Protein AF-A0A3B9ZGL2-F1 (afdb_monomer_lite)

Foldseek 3Di:
DDDDDDDDDDDDPPPDDPPPPVVVVVVVVVVVVVVVVVVVVVVVVVVVVVVVVVVVVVVVVVVVVVVVVVVVVVVVVVVQPQADQLLLLVQLLVLVPAQQDDSPSDLDPSVLVSLQVQCVVVVHDRDSDCGSVSRVVSNVSVPDPDD

Structure (mmCIF, N/CA/C/O backbone):
data_AF-A0A3B9ZGL2-F1
#
_entry.id   AF-A0A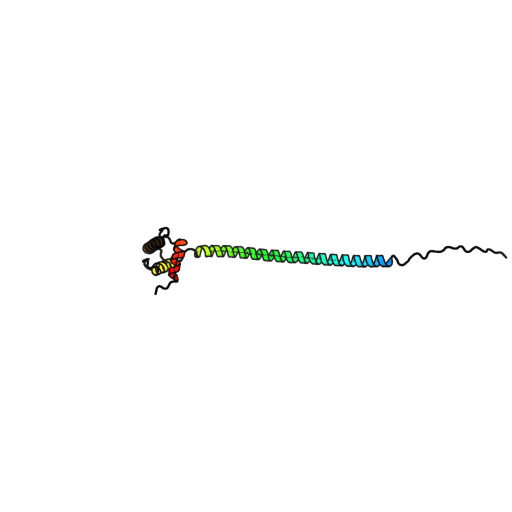3B9ZGL2-F1
#
loop_
_atom_site.group_PDB
_atom_site.id
_atom_site.type_symbol
_atom_site.label_atom_id
_atom_site.label_alt_id
_atom_site.label_comp_id
_atom_site.label_asym_id
_atom_site.label_entity_id
_atom_site.label_seq_id
_atom_site.pdbx_PDB_ins_code
_atom_site.Cartn_x
_atom_site.Cartn_y
_atom_site.Cartn_z
_atom_site.occupancy
_atom_site.B_iso_or_equiv
_atom_site.auth_seq_id
_atom_site.auth_comp_id
_atom_site.auth_asym_id
_atom_site.auth_atom_id
_atom_site.pdbx_PDB_model_num
ATOM 1 N N . MET A 1 1 ? 65.813 -7.646 -121.801 1.00 38.88 1 MET A N 1
ATOM 2 C CA . MET A 1 1 ? 66.166 -9.053 -121.515 1.00 38.88 1 MET A CA 1
ATOM 3 C C . MET A 1 1 ? 65.559 -9.437 -120.173 1.00 38.88 1 MET A C 1
ATOM 5 O O . MET A 1 1 ? 65.778 -8.689 -119.237 1.00 38.88 1 MET A O 1
ATOM 9 N N . ARG A 1 2 ? 64.847 -10.578 -120.124 1.00 41.66 2 ARG A N 1
ATOM 10 C CA . ARG A 1 2 ? 64.591 -11.443 -118.945 1.00 41.66 2 ARG A CA 1
ATOM 11 C C . ARG A 1 2 ? 63.935 -10.734 -117.738 1.00 41.66 2 ARG A C 1
ATOM 13 O O . ARG A 1 2 ? 64.608 -10.057 -116.986 1.00 41.66 2 ARG A O 1
ATOM 20 N N . GLY A 1 3 ? 62.629 -10.810 -117.495 1.00 44.34 3 GLY A N 1
ATOM 21 C CA . GLY A 1 3 ? 61.771 -11.994 -117.518 1.00 44.34 3 GLY A CA 1
ATOM 22 C C . GLY A 1 3 ? 61.726 -12.608 -116.118 1.00 44.34 3 GLY A C 1
ATOM 23 O O . GLY A 1 3 ? 62.749 -13.112 -115.664 1.00 44.34 3 GLY A O 1
ATOM 24 N N . LYS A 1 4 ? 60.554 -12.550 -115.470 1.00 42.97 4 LYS A N 1
ATOM 25 C CA . LYS A 1 4 ? 59.995 -13.569 -114.562 1.00 42.97 4 LYS A CA 1
ATOM 26 C C . LYS A 1 4 ? 58.630 -13.104 -114.045 1.00 42.97 4 LYS A C 1
ATOM 28 O O . LYS A 1 4 ? 58.519 -12.319 -113.113 1.00 42.97 4 LYS A O 1
ATOM 33 N N . ILE A 1 5 ? 57.607 -13.612 -114.723 1.00 46.25 5 ILE A N 1
ATOM 34 C CA . ILE A 1 5 ? 56.234 -13.752 -114.246 1.00 46.25 5 ILE A CA 1
ATOM 35 C C . ILE A 1 5 ? 56.287 -14.629 -112.991 1.00 46.25 5 ILE A C 1
ATOM 37 O O . ILE A 1 5 ? 56.809 -15.740 -113.066 1.00 46.25 5 ILE A O 1
ATOM 41 N N . PHE A 1 6 ? 55.758 -14.151 -111.866 1.00 45.59 6 PHE A N 1
ATOM 42 C CA . PHE A 1 6 ? 55.401 -15.019 -110.750 1.00 45.59 6 PHE A CA 1
ATOM 43 C C . PHE A 1 6 ? 53.941 -14.805 -110.375 1.00 45.59 6 PHE A C 1
ATOM 45 O O . PHE A 1 6 ? 53.429 -13.692 -110.307 1.00 45.59 6 PHE A O 1
ATOM 52 N N . ILE A 1 7 ? 53.297 -15.955 -110.266 1.00 47.88 7 ILE A N 1
ATOM 53 C CA . ILE A 1 7 ? 51.875 -16.231 -110.273 1.00 47.88 7 ILE A CA 1
ATOM 54 C C . ILE A 1 7 ? 51.177 -15.643 -109.046 1.00 47.88 7 ILE A C 1
ATOM 56 O O . ILE A 1 7 ? 51.662 -15.721 -107.921 1.00 47.88 7 ILE A O 1
ATOM 60 N N . ILE A 1 8 ? 49.992 -15.100 -109.311 1.00 50.03 8 ILE A N 1
ATOM 61 C CA . ILE A 1 8 ? 48.967 -14.722 -108.346 1.00 50.03 8 ILE A CA 1
ATOM 62 C C . ILE A 1 8 ? 48.519 -15.988 -107.599 1.00 50.03 8 ILE A C 1
ATOM 64 O O . ILE A 1 8 ? 47.860 -16.850 -108.172 1.00 50.03 8 ILE A O 1
ATOM 68 N N . ALA A 1 9 ? 48.854 -16.080 -106.316 1.00 48.34 9 ALA A N 1
ATOM 69 C CA . ALA A 1 9 ? 48.140 -16.883 -105.329 1.00 48.34 9 ALA A CA 1
ATOM 70 C C . ALA A 1 9 ? 47.690 -15.872 -104.260 1.00 48.34 9 ALA A C 1
ATOM 72 O O . ALA A 1 9 ? 48.510 -15.286 -103.568 1.00 48.34 9 ALA A O 1
ATOM 73 N N . GLY A 1 10 ? 46.425 -15.468 -104.198 1.00 51.75 10 GLY A N 1
ATOM 74 C CA . GLY A 1 10 ? 45.328 -16.386 -103.937 1.00 51.75 10 GLY A CA 1
ATOM 75 C C . GLY A 1 10 ? 45.298 -16.789 -102.461 1.00 51.75 10 GLY A C 1
ATOM 76 O O . GLY A 1 10 ? 45.098 -17.959 -102.167 1.00 51.75 10 GLY A O 1
ATOM 77 N N . MET A 1 11 ? 45.525 -15.853 -101.533 1.00 48.84 11 MET A N 1
ATOM 78 C CA . MET A 1 11 ? 45.142 -16.035 -100.133 1.00 48.84 11 MET A CA 1
ATOM 79 C C . MET A 1 11 ? 44.020 -15.058 -99.805 1.00 48.84 11 MET A C 1
ATOM 81 O O . MET A 1 11 ? 44.245 -13.870 -99.580 1.00 48.84 11 MET A O 1
ATOM 85 N N . LEU A 1 12 ? 42.795 -15.590 -99.798 1.00 52.38 12 LEU A N 1
ATOM 86 C CA . LEU A 1 12 ? 41.695 -15.036 -99.023 1.00 52.38 12 LEU A CA 1
ATOM 87 C C . LEU A 1 12 ? 42.171 -14.924 -97.568 1.00 52.38 12 LEU A C 1
ATOM 89 O O . LEU A 1 12 ? 42.146 -15.896 -96.815 1.00 52.38 12 LEU A O 1
ATOM 93 N N . GLY A 1 13 ? 42.611 -13.732 -97.176 1.00 45.72 13 GLY A N 1
ATOM 94 C CA . GLY A 1 13 ? 42.610 -13.325 -95.782 1.00 45.72 13 GLY A CA 1
ATOM 95 C C . GLY A 1 13 ? 41.156 -13.135 -95.387 1.00 45.72 13 GLY A C 1
ATOM 96 O O . GLY A 1 13 ? 40.541 -12.132 -95.740 1.00 45.72 13 GLY A O 1
ATOM 97 N N . LEU A 1 14 ? 40.600 -14.161 -94.748 1.00 52.91 14 LEU A N 1
ATOM 98 C CA . LEU A 1 14 ? 39.271 -14.163 -94.159 1.00 52.91 14 LEU A CA 1
ATOM 99 C C . LEU A 1 14 ? 39.038 -12.838 -93.428 1.00 52.91 14 LEU A C 1
ATOM 101 O O . LEU A 1 14 ? 39.838 -12.442 -92.579 1.00 52.91 14 LEU A O 1
ATOM 105 N N . ALA A 1 15 ? 37.933 -12.171 -93.758 1.00 56.34 15 ALA A N 1
ATOM 106 C CA . ALA A 1 15 ? 37.345 -11.143 -92.919 1.00 56.34 15 ALA A CA 1
ATOM 107 C C . ALA A 1 15 ? 37.025 -11.779 -91.554 1.00 56.34 15 ALA A C 1
ATOM 109 O O . ALA A 1 15 ? 35.966 -12.368 -91.355 1.00 56.34 15 ALA A O 1
ATOM 110 N N . GLY A 1 16 ? 37.999 -11.741 -90.647 1.00 46.03 16 GLY A N 1
ATOM 111 C CA . GLY A 1 16 ? 37.882 -12.178 -89.266 1.00 46.03 16 GLY A CA 1
ATOM 112 C C . GLY A 1 16 ? 37.416 -11.008 -88.410 1.00 46.03 16 GLY A C 1
ATOM 113 O O . GLY A 1 16 ? 38.093 -9.990 -88.313 1.00 46.03 16 GLY A O 1
ATOM 114 N N . CYS A 1 17 ? 36.227 -11.156 -87.841 1.00 53.72 17 CYS A N 1
ATOM 115 C CA . CYS A 1 17 ? 35.472 -10.216 -87.018 1.00 53.72 17 CYS A CA 1
ATOM 116 C C . CYS A 1 17 ? 36.320 -9.347 -86.062 1.00 53.72 17 CYS A C 1
ATOM 118 O O . CYS A 1 17 ? 36.814 -9.838 -85.052 1.00 53.72 17 CYS A O 1
ATOM 120 N N . ALA A 1 18 ? 36.388 -8.033 -86.298 1.00 53.19 18 ALA A N 1
ATOM 121 C CA . ALA A 1 18 ? 36.965 -7.067 -85.350 1.00 53.19 18 ALA A CA 1
ATOM 122 C C . ALA A 1 18 ? 35.935 -6.463 -84.364 1.00 53.19 18 ALA A C 1
ATOM 124 O O . ALA A 1 18 ? 36.252 -5.529 -83.632 1.00 53.19 18 ALA A O 1
ATOM 125 N N . THR A 1 19 ? 34.696 -6.965 -84.312 1.00 57.28 19 THR A N 1
ATOM 126 C CA . THR A 1 19 ? 33.597 -6.337 -83.544 1.00 57.28 19 THR A CA 1
ATOM 127 C C . THR A 1 19 ? 33.043 -7.156 -82.377 1.00 57.28 19 THR A C 1
ATOM 129 O O . THR A 1 19 ? 32.182 -6.658 -81.661 1.00 57.28 19 THR A O 1
ATOM 132 N N . ALA A 1 20 ? 33.561 -8.356 -82.102 1.00 50.00 20 ALA A N 1
ATOM 133 C CA . ALA A 1 20 ? 33.050 -9.194 -81.010 1.00 50.00 20 ALA A CA 1
ATOM 134 C C . ALA A 1 20 ? 33.706 -8.943 -79.633 1.00 50.00 20 ALA A C 1
ATOM 136 O O . ALA A 1 20 ? 33.191 -9.438 -78.638 1.00 50.00 20 ALA A O 1
ATOM 137 N N . HIS A 1 21 ? 34.798 -8.167 -79.542 1.00 49.41 21 HIS A N 1
ATOM 138 C CA . HIS A 1 21 ? 35.511 -7.958 -78.266 1.00 49.41 21 HIS A CA 1
ATOM 139 C C . HIS A 1 21 ? 35.127 -6.661 -77.533 1.00 49.41 21 HIS A C 1
ATOM 141 O O . HIS A 1 21 ? 35.099 -6.609 -76.309 1.00 49.41 21 HIS A O 1
ATOM 147 N N . LYS A 1 22 ? 34.728 -5.618 -78.273 1.00 55.78 22 LYS A N 1
ATOM 148 C CA . LYS A 1 22 ? 34.402 -4.304 -77.694 1.00 55.78 22 LYS A CA 1
ATOM 149 C C . LYS A 1 22 ? 33.103 -4.313 -76.876 1.00 55.78 22 LYS A C 1
ATOM 151 O O . LYS A 1 22 ? 32.979 -3.541 -75.932 1.00 55.78 22 LYS A O 1
ATOM 156 N N . ASN A 1 23 ? 32.143 -5.174 -77.232 1.00 57.69 23 ASN A N 1
ATOM 157 C CA . ASN A 1 23 ? 30.859 -5.268 -76.532 1.00 57.69 23 ASN A CA 1
ATOM 158 C C . ASN A 1 23 ? 30.988 -5.997 -75.182 1.00 57.69 23 ASN A C 1
ATOM 160 O O . ASN A 1 23 ? 30.484 -5.504 -74.179 1.00 57.69 23 ASN A O 1
ATOM 164 N N . SER A 1 24 ? 31.741 -7.104 -75.134 1.00 57.28 24 SER A N 1
ATOM 165 C CA . SER A 1 24 ? 32.001 -7.849 -73.891 1.00 57.28 24 SER A CA 1
ATOM 166 C C . SER A 1 24 ? 32.810 -7.040 -72.874 1.00 57.28 24 SER A C 1
ATOM 168 O O . SER A 1 24 ? 32.571 -7.141 -71.673 1.00 57.28 24 SER A O 1
ATOM 170 N N . ASP A 1 25 ? 33.739 -6.200 -73.340 1.00 68.06 25 ASP A N 1
ATOM 171 C CA . ASP A 1 25 ? 34.553 -5.352 -72.464 1.00 68.06 25 ASP A CA 1
ATOM 172 C C . ASP A 1 25 ? 33.738 -4.203 -71.849 1.00 68.06 25 ASP A C 1
ATOM 174 O O . ASP A 1 25 ? 33.911 -3.882 -70.672 1.00 68.06 25 ASP A O 1
ATOM 178 N N . MET A 1 26 ? 32.806 -3.612 -72.610 1.00 66.94 26 MET A N 1
ATOM 179 C CA . MET A 1 26 ? 31.884 -2.589 -72.097 1.00 66.94 26 MET A CA 1
ATOM 180 C C . MET A 1 26 ? 30.872 -3.172 -71.100 1.00 66.94 26 MET A C 1
ATOM 182 O O . MET A 1 26 ? 30.611 -2.554 -70.068 1.00 66.94 26 MET A O 1
ATOM 186 N N . GLU A 1 27 ? 30.347 -4.374 -71.355 1.00 78.56 27 GLU A N 1
ATOM 187 C CA . GLU A 1 27 ? 29.474 -5.087 -70.412 1.00 78.56 27 GLU A CA 1
ATOM 188 C C . GLU A 1 27 ? 30.220 -5.453 -69.121 1.00 78.56 27 GLU A C 1
ATOM 190 O O . GLU A 1 27 ? 29.693 -5.250 -68.027 1.00 78.56 27 GLU A O 1
ATOM 195 N N . MET A 1 28 ? 31.478 -5.902 -69.216 1.00 76.25 28 MET A N 1
ATOM 196 C CA . MET A 1 28 ? 32.306 -6.194 -68.043 1.00 76.25 28 MET A CA 1
ATOM 197 C C . MET A 1 28 ? 32.626 -4.931 -67.231 1.00 76.25 28 MET A C 1
ATOM 199 O O . MET A 1 28 ? 32.634 -4.979 -66.001 1.00 76.25 28 MET A O 1
ATOM 203 N N . GLN A 1 29 ? 32.867 -3.792 -67.887 1.00 81.81 29 GLN A N 1
ATOM 204 C CA . GLN A 1 29 ? 33.059 -2.506 -67.207 1.00 81.81 29 GLN A CA 1
ATOM 205 C C . GLN A 1 29 ? 31.782 -2.042 -66.503 1.00 81.81 29 GLN A C 1
ATOM 207 O O . GLN A 1 29 ? 31.841 -1.695 -65.326 1.00 81.81 29 GLN A O 1
ATOM 212 N N . SER A 1 30 ? 30.631 -2.113 -67.178 1.00 84.00 30 SER A N 1
ATOM 213 C CA . SER A 1 30 ? 29.333 -1.785 -66.579 1.00 84.00 30 SER A CA 1
ATOM 214 C C . SER A 1 30 ? 29.027 -2.675 -65.375 1.00 84.00 30 SER A C 1
ATOM 216 O O . SER A 1 30 ? 28.575 -2.185 -64.341 1.00 84.00 30 SER A O 1
ATOM 218 N N . LEU A 1 31 ? 29.325 -3.973 -65.466 1.00 84.12 31 LEU A N 1
ATOM 219 C CA . LEU A 1 31 ? 29.114 -4.905 -64.365 1.00 84.12 31 LEU A CA 1
ATOM 220 C C . LEU A 1 31 ? 30.031 -4.600 -63.175 1.00 84.12 31 LEU A C 1
ATOM 222 O O . LEU A 1 31 ? 29.572 -4.629 -62.040 1.00 84.12 31 LEU A O 1
ATOM 226 N N . ARG A 1 32 ? 31.298 -4.238 -63.411 1.00 85.12 32 ARG A N 1
ATOM 227 C CA . ARG A 1 32 ? 32.217 -3.791 -62.348 1.00 85.12 32 ARG A CA 1
ATOM 228 C C . ARG A 1 32 ? 31.727 -2.517 -61.664 1.00 85.12 32 ARG A C 1
ATOM 230 O O . ARG A 1 32 ? 31.815 -2.420 -60.444 1.00 85.12 32 ARG A O 1
ATOM 237 N N . THR A 1 33 ? 31.182 -1.568 -62.425 1.00 88.12 33 THR A N 1
ATOM 238 C CA . THR A 1 33 ? 30.561 -0.362 -61.862 1.00 88.12 33 THR A CA 1
ATOM 239 C C . THR A 1 33 ? 29.347 -0.715 -61.006 1.00 88.12 33 THR A C 1
ATOM 241 O O . THR A 1 33 ? 29.235 -0.218 -59.891 1.00 88.12 33 THR A O 1
ATOM 244 N N . HIS A 1 34 ? 28.481 -1.620 -61.473 1.00 88.44 34 HIS A N 1
ATOM 245 C CA . HIS A 1 34 ? 27.345 -2.096 -60.680 1.00 88.44 34 HIS A CA 1
ATOM 246 C C . HIS A 1 34 ? 27.775 -2.844 -59.414 1.00 88.44 34 HIS A C 1
ATOM 248 O O . HIS A 1 34 ? 27.158 -2.652 -58.374 1.00 88.44 34 HIS A O 1
ATOM 254 N N . VAL A 1 35 ? 28.829 -3.663 -59.470 1.00 93.56 35 VAL A N 1
ATOM 255 C CA . VAL A 1 35 ? 29.374 -4.342 -58.284 1.00 93.56 35 VAL A CA 1
ATOM 256 C C . VAL A 1 35 ? 29.903 -3.321 -57.278 1.00 93.56 35 VAL A C 1
ATOM 258 O O . VAL A 1 35 ? 29.528 -3.389 -56.116 1.00 93.56 35 VAL A O 1
ATOM 261 N N . SER A 1 36 ? 30.674 -2.325 -57.723 1.00 90.44 36 SER A N 1
ATOM 262 C CA . SER A 1 36 ? 31.185 -1.263 -56.844 1.00 90.44 36 SER A CA 1
ATOM 263 C C . SER A 1 36 ? 30.066 -0.427 -56.209 1.00 90.44 36 SER A C 1
ATOM 265 O O . SER A 1 36 ? 30.170 -0.040 -55.046 1.00 90.44 36 SER A O 1
ATOM 267 N N . GLU A 1 37 ? 28.991 -0.161 -56.952 1.00 92.38 37 GLU A N 1
ATOM 268 C CA . GLU A 1 37 ? 27.811 0.536 -56.435 1.00 92.38 37 GLU A CA 1
ATOM 269 C C . GLU A 1 37 ? 27.063 -0.324 -55.408 1.00 92.38 37 GLU A C 1
ATOM 271 O O . GLU A 1 37 ? 26.715 0.158 -54.334 1.00 92.38 37 GLU A O 1
ATOM 276 N N . LEU A 1 38 ? 26.863 -1.615 -55.691 1.00 89.06 38 LEU A N 1
ATOM 277 C CA . LEU A 1 38 ? 26.242 -2.546 -54.747 1.00 89.06 38 LEU A CA 1
ATOM 278 C C . LEU A 1 38 ? 27.077 -2.710 -53.472 1.00 89.06 38 LEU A C 1
ATOM 280 O O . LEU A 1 38 ? 26.512 -2.764 -52.384 1.00 89.06 38 LEU A O 1
ATOM 284 N N . GLU A 1 39 ? 28.403 -2.744 -53.581 1.00 92.69 39 GLU A N 1
ATOM 285 C CA . GLU A 1 39 ? 29.319 -2.771 -52.436 1.00 92.69 39 GLU A CA 1
ATOM 286 C C . GLU A 1 39 ? 29.205 -1.494 -51.594 1.00 92.69 39 GLU A C 1
ATOM 288 O O . GLU A 1 39 ? 29.078 -1.576 -50.373 1.00 92.69 39 GLU A O 1
ATOM 293 N N . SER A 1 40 ? 29.160 -0.322 -52.237 1.00 92.88 40 SER A N 1
ATOM 294 C CA . SER A 1 40 ? 28.927 0.965 -51.568 1.00 92.88 40 SER A CA 1
ATOM 295 C C . SER A 1 40 ? 27.575 0.987 -50.843 1.00 92.88 40 SER A C 1
ATOM 297 O O . SER A 1 40 ? 27.482 1.394 -49.682 1.00 92.88 40 SER A O 1
ATOM 299 N N . GLN A 1 41 ? 26.524 0.472 -51.487 1.00 91.38 41 GLN A N 1
ATOM 300 C CA . GLN A 1 41 ? 25.195 0.367 -50.887 1.00 91.38 41 GLN A CA 1
ATOM 301 C C . GLN A 1 41 ? 25.167 -0.598 -49.701 1.00 91.38 41 GLN A C 1
ATOM 303 O O . GLN A 1 41 ? 24.544 -0.286 -48.686 1.00 91.38 41 GLN A O 1
ATOM 308 N N . LEU A 1 42 ? 25.834 -1.750 -49.798 1.00 91.50 42 LEU A N 1
ATOM 309 C CA . LEU A 1 42 ? 25.957 -2.695 -48.688 1.00 91.50 42 LEU A CA 1
ATOM 310 C C . LEU A 1 42 ? 26.687 -2.053 -47.508 1.00 91.50 42 LEU A C 1
ATOM 312 O O . LEU A 1 42 ? 26.156 -2.057 -46.402 1.00 91.50 42 LEU A O 1
ATOM 316 N N . GLN A 1 43 ? 27.813 -1.384 -47.756 1.00 91.31 43 GLN A N 1
ATOM 317 C CA . GLN A 1 43 ? 28.554 -0.663 -46.723 1.00 91.31 43 GLN A CA 1
ATOM 318 C C . GLN A 1 43 ? 27.708 0.442 -46.069 1.00 91.31 43 GLN A C 1
ATOM 320 O O . GLN A 1 43 ? 27.741 0.635 -44.852 1.00 91.31 43 GLN A O 1
ATOM 325 N N . GLN A 1 44 ? 26.907 1.161 -46.858 1.00 91.75 44 GLN A N 1
ATOM 326 C CA . GLN A 1 44 ? 25.984 2.161 -46.331 1.00 91.75 44 GLN A CA 1
ATOM 327 C C . GLN A 1 44 ? 24.894 1.526 -45.456 1.00 91.75 44 GLN A C 1
ATOM 329 O O . GLN A 1 44 ? 24.558 2.079 -44.405 1.00 91.75 44 GLN A O 1
ATOM 334 N N . LYS A 1 45 ? 24.347 0.370 -45.854 1.00 84.56 45 LYS A N 1
ATOM 335 C CA . LYS A 1 45 ? 23.365 -0.366 -45.047 1.00 84.56 45 LYS A CA 1
ATOM 336 C C . LYS A 1 45 ? 23.979 -0.921 -43.766 1.00 84.56 45 LYS A C 1
ATOM 338 O O . LYS A 1 45 ? 23.318 -0.849 -42.736 1.00 84.56 45 LYS A O 1
ATOM 343 N N . ASP A 1 46 ? 25.220 -1.395 -43.793 1.00 91.56 46 ASP A N 1
ATOM 344 C CA . ASP A 1 46 ? 25.915 -1.882 -42.598 1.00 91.56 46 ASP A CA 1
ATOM 345 C C . ASP A 1 46 ? 26.102 -0.758 -41.573 1.00 91.56 46 ASP A C 1
ATOM 347 O O . ASP A 1 46 ? 25.747 -0.911 -40.403 1.00 91.56 46 ASP A O 1
ATOM 351 N N . ASN A 1 47 ? 26.533 0.425 -42.024 1.00 90.81 47 ASN A N 1
ATOM 352 C CA . ASN A 1 47 ? 26.613 1.615 -41.172 1.00 90.81 47 ASN A CA 1
ATOM 353 C C . ASN A 1 47 ? 25.239 2.014 -40.611 1.00 90.81 47 ASN A C 1
ATOM 355 O O . ASN A 1 47 ? 25.124 2.407 -39.449 1.00 90.81 47 ASN A O 1
ATOM 359 N N . GLN A 1 48 ? 24.186 1.900 -41.427 1.00 90.81 48 GLN A N 1
ATOM 360 C CA . GLN A 1 48 ? 22.818 2.178 -40.994 1.00 90.81 48 GLN A CA 1
ATOM 361 C C . GLN A 1 48 ? 22.338 1.178 -39.931 1.00 90.81 48 GLN A C 1
ATOM 363 O O . GLN A 1 48 ? 21.694 1.584 -38.965 1.00 90.81 48 GLN A O 1
ATOM 368 N N . VAL A 1 49 ? 22.658 -0.110 -40.078 1.00 90.94 49 VAL A N 1
ATOM 369 C CA . VAL A 1 49 ? 22.316 -1.157 -39.102 1.00 90.94 49 VAL A CA 1
ATOM 370 C C . VAL A 1 49 ? 23.034 -0.918 -37.775 1.00 90.94 49 VAL A C 1
ATOM 372 O O . VAL A 1 49 ? 22.395 -1.005 -36.728 1.00 90.94 49 VAL A O 1
ATOM 375 N N . ILE A 1 50 ? 24.318 -0.551 -37.806 1.00 91.75 50 ILE A N 1
ATOM 376 C CA . ILE A 1 50 ? 25.099 -0.239 -36.599 1.00 91.75 50 ILE A CA 1
ATOM 377 C C . ILE A 1 50 ? 24.472 0.936 -35.838 1.00 91.75 50 ILE A C 1
ATOM 379 O O . ILE A 1 50 ? 24.179 0.812 -34.651 1.00 91.75 50 ILE A O 1
ATOM 383 N N . ALA A 1 51 ? 24.178 2.042 -36.528 1.00 86.62 51 ALA A N 1
ATOM 384 C CA . ALA A 1 51 ? 23.581 3.220 -35.899 1.00 86.62 51 ALA A CA 1
ATOM 385 C C . ALA A 1 51 ? 22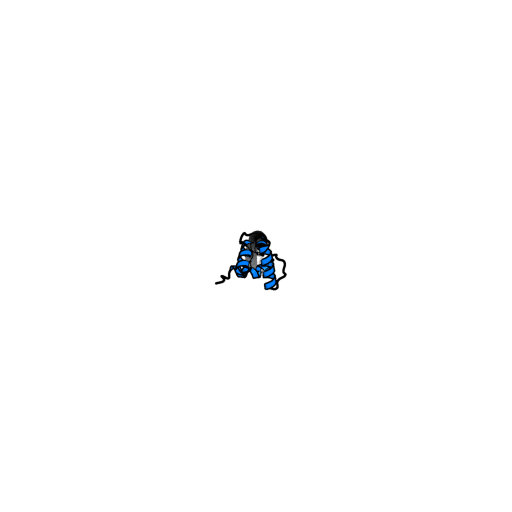.198 2.930 -35.282 1.00 86.62 51 ALA A C 1
ATOM 387 O O . ALA A 1 51 ? 21.874 3.423 -34.200 1.00 86.62 51 ALA A O 1
ATOM 388 N N . LEU A 1 52 ? 21.377 2.111 -35.951 1.00 82.00 52 LEU A N 1
ATOM 389 C CA . LEU A 1 52 ? 20.069 1.704 -35.431 1.00 82.00 52 LEU A CA 1
ATOM 390 C C . LEU A 1 52 ? 20.192 0.788 -34.206 1.00 82.00 52 LEU A C 1
ATOM 392 O O . LEU A 1 52 ? 19.407 0.930 -33.268 1.00 82.00 52 LEU A O 1
ATOM 396 N N . GLN A 1 53 ? 21.176 -0.114 -34.185 1.00 81.00 53 GLN A N 1
ATOM 397 C CA . GLN A 1 53 ? 21.432 -0.984 -33.037 1.00 81.00 53 GLN A CA 1
ATOM 398 C C . GLN A 1 53 ? 21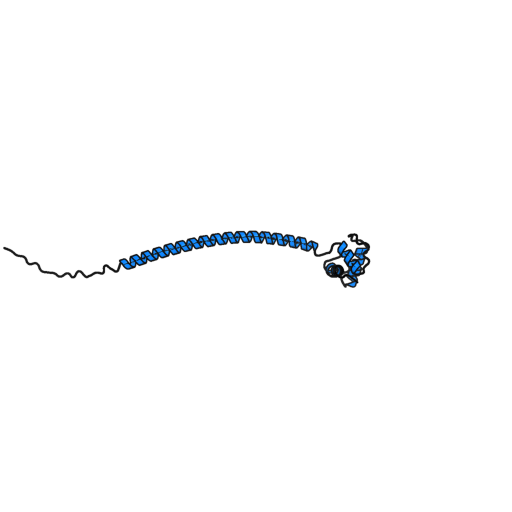.882 -0.176 -31.810 1.00 81.00 53 GLN A C 1
ATOM 400 O O . GLN A 1 53 ? 21.367 -0.386 -30.713 1.00 81.00 53 GLN A O 1
ATOM 405 N N . GLU A 1 54 ? 22.774 0.799 -31.994 1.00 83.81 54 GLU A N 1
ATOM 406 C CA . GLU A 1 54 ? 23.250 1.677 -30.915 1.00 83.81 54 GLU A CA 1
ATOM 407 C C . GLU A 1 54 ? 22.128 2.548 -30.324 1.00 83.81 54 GLU A C 1
ATOM 409 O O . GLU A 1 54 ? 22.035 2.731 -29.102 1.00 83.81 54 GLU A O 1
ATOM 414 N N . ALA A 1 55 ? 21.233 3.054 -31.178 1.00 83.56 55 ALA A N 1
ATOM 415 C CA . ALA A 1 55 ? 20.050 3.792 -30.745 1.00 83.56 55 ALA A CA 1
ATOM 416 C C . ALA A 1 55 ? 19.091 2.903 -29.929 1.00 83.56 55 ALA A C 1
ATOM 418 O O . ALA A 1 55 ? 18.637 3.306 -28.855 1.00 83.56 55 ALA A O 1
ATOM 419 N N . LEU A 1 56 ? 18.840 1.671 -30.386 1.00 74.81 56 LEU A N 1
ATOM 420 C CA . LEU A 1 56 ? 17.980 0.710 -29.689 1.00 74.81 56 LEU A CA 1
ATOM 421 C C . LEU A 1 56 ? 18.554 0.304 -28.320 1.00 74.81 56 LEU A C 1
ATOM 423 O O . LEU A 1 56 ? 17.821 0.213 -27.330 1.00 74.81 56 LEU A O 1
ATOM 427 N N . ASP A 1 57 ? 19.871 0.113 -28.235 1.00 78.94 57 ASP A N 1
ATOM 428 C CA . ASP A 1 57 ? 20.554 -0.220 -26.984 1.00 78.94 57 ASP A CA 1
ATOM 429 C C . ASP A 1 57 ? 20.461 0.923 -25.962 1.00 78.94 57 ASP A C 1
ATOM 431 O O . ASP A 1 57 ? 20.355 0.673 -24.758 1.00 78.94 57 ASP A O 1
ATOM 435 N N . THR A 1 58 ? 20.448 2.174 -26.424 1.00 76.19 58 THR A N 1
ATOM 436 C CA . THR A 1 58 ? 20.291 3.361 -25.572 1.00 76.19 58 THR A CA 1
ATOM 437 C C . THR A 1 58 ? 18.863 3.474 -25.028 1.00 76.19 58 THR A C 1
ATOM 439 O O . THR A 1 58 ? 18.676 3.595 -23.814 1.00 76.19 58 THR A O 1
ATOM 442 N N . GLU A 1 59 ? 17.845 3.312 -25.881 1.00 76.25 59 GLU A N 1
ATOM 443 C CA . GLU A 1 59 ? 16.437 3.329 -25.454 1.00 76.25 59 GLU A CA 1
ATOM 444 C C . GLU A 1 59 ? 16.093 2.179 -24.493 1.00 76.25 59 GLU A C 1
ATOM 446 O O . GLU A 1 59 ? 15.313 2.349 -23.548 1.00 76.25 59 GLU A O 1
ATOM 451 N N . SER A 1 60 ? 16.677 0.993 -24.697 1.00 73.50 60 SER A N 1
ATOM 452 C CA . SER A 1 60 ? 16.430 -0.166 -23.830 1.00 73.50 60 SER A CA 1
ATOM 453 C C . SER A 1 60 ? 16.944 0.054 -22.398 1.00 73.50 60 SER A C 1
ATOM 455 O O . SER A 1 60 ? 16.272 -0.319 -21.426 1.00 73.50 60 SER A O 1
ATOM 457 N N . LYS A 1 61 ? 18.095 0.724 -22.245 1.00 75.62 61 LYS A N 1
ATOM 458 C CA . LYS A 1 61 ? 18.688 1.067 -20.943 1.00 75.62 61 LYS A CA 1
ATOM 459 C C . LYS A 1 61 ? 17.827 2.077 -20.190 1.00 75.62 61 LYS A C 1
ATOM 461 O O . LYS A 1 61 ? 17.564 1.888 -19.000 1.00 75.62 61 LYS A O 1
ATOM 466 N N . GLU A 1 62 ? 17.315 3.093 -20.882 1.00 74.06 62 GLU A N 1
ATOM 467 C CA . GLU A 1 62 ? 16.400 4.072 -20.290 1.00 74.06 62 GLU A CA 1
ATOM 468 C C . GLU A 1 62 ? 15.099 3.407 -19.830 1.00 74.06 62 GLU A C 1
ATOM 470 O O . GLU A 1 62 ? 14.726 3.533 -18.660 1.00 74.06 62 GLU A O 1
ATOM 475 N N . ARG A 1 63 ? 14.465 2.591 -20.684 1.00 77.00 63 ARG A N 1
ATOM 476 C CA . ARG A 1 63 ? 13.245 1.842 -20.331 1.00 77.00 63 ARG A CA 1
ATOM 477 C C . ARG A 1 63 ? 13.443 0.920 -19.128 1.00 77.00 63 ARG A C 1
ATOM 479 O O . ARG A 1 63 ? 12.553 0.826 -18.284 1.00 77.00 63 ARG A O 1
ATOM 486 N N . THR A 1 64 ? 14.607 0.284 -19.008 1.00 73.88 64 THR A N 1
ATOM 487 C CA . THR A 1 64 ? 14.942 -0.587 -17.868 1.00 73.88 64 THR A CA 1
ATOM 488 C C . THR A 1 64 ? 15.063 0.209 -16.562 1.00 73.88 64 THR A C 1
ATOM 490 O O . THR A 1 64 ? 14.573 -0.222 -15.511 1.00 73.88 64 THR A O 1
ATOM 493 N N . SER A 1 65 ? 15.649 1.409 -16.622 1.00 77.81 65 SER A N 1
ATOM 494 C CA . SER A 1 65 ? 15.750 2.302 -15.463 1.00 77.81 65 SER A CA 1
ATOM 495 C C . SER A 1 65 ? 14.376 2.825 -15.016 1.00 77.81 65 SER A C 1
ATOM 497 O O . SER A 1 65 ? 14.059 2.769 -13.824 1.00 77.81 65 SER A O 1
ATOM 499 N N . LEU A 1 66 ? 13.509 3.217 -15.961 1.00 80.88 66 LEU A N 1
ATOM 500 C CA . LEU A 1 66 ? 12.138 3.648 -15.673 1.00 80.88 66 LEU A CA 1
ATOM 501 C C . LEU A 1 66 ? 11.279 2.501 -15.123 1.00 80.88 66 LEU A C 1
ATOM 503 O O . LEU A 1 66 ? 10.528 2.709 -14.171 1.00 80.88 66 LEU A O 1
ATOM 507 N N . ALA A 1 67 ? 11.403 1.284 -15.660 1.00 80.12 67 ALA A N 1
ATOM 508 C CA . ALA A 1 67 ? 10.677 0.115 -15.156 1.00 80.12 67 ALA A CA 1
ATOM 509 C C . ALA A 1 67 ? 11.054 -0.213 -13.699 1.00 80.12 67 ALA A C 1
ATOM 511 O O . ALA A 1 67 ? 10.187 -0.520 -12.877 1.00 80.12 67 ALA A O 1
ATOM 512 N N . THR A 1 68 ? 12.336 -0.073 -13.353 1.00 78.56 68 THR A N 1
ATOM 513 C CA . THR A 1 68 ? 12.829 -0.261 -11.980 1.00 78.56 68 THR A CA 1
ATOM 514 C C . THR A 1 68 ? 12.271 0.812 -11.039 1.00 78.56 68 THR A C 1
ATOM 516 O O . THR A 1 68 ? 11.776 0.505 -9.951 1.00 78.56 68 THR A O 1
ATOM 519 N N . GLN A 1 69 ? 12.267 2.076 -11.470 1.00 85.38 69 GLN A N 1
ATOM 520 C CA . GLN A 1 69 ? 11.678 3.179 -10.705 1.00 85.38 69 GLN A CA 1
ATOM 521 C C . GLN A 1 69 ? 10.163 2.998 -10.513 1.00 85.38 69 GLN A C 1
ATOM 523 O O . GLN A 1 69 ? 9.665 3.143 -9.398 1.00 85.38 69 GLN A O 1
ATOM 528 N N . LEU A 1 70 ? 9.427 2.591 -11.550 1.00 81.62 70 LEU A N 1
ATOM 529 C CA . LEU A 1 70 ? 7.991 2.311 -11.456 1.00 81.62 70 LEU A CA 1
ATOM 530 C C . LEU A 1 70 ? 7.681 1.153 -10.501 1.00 81.62 70 LEU A C 1
ATOM 532 O O . LEU A 1 70 ? 6.726 1.245 -9.729 1.00 81.62 70 LEU A O 1
ATOM 536 N N . SER A 1 71 ? 8.496 0.097 -10.499 1.00 80.12 71 SER A N 1
ATOM 537 C CA . SER A 1 71 ? 8.360 -1.022 -9.559 1.00 80.12 71 SER A CA 1
ATOM 538 C C . SER A 1 71 ? 8.542 -0.571 -8.103 1.00 80.12 71 SER A C 1
ATOM 540 O O . SER A 1 71 ? 7.697 -0.846 -7.248 1.00 80.12 71 SER A O 1
ATOM 542 N N . THR A 1 72 ? 9.579 0.225 -7.821 1.00 76.06 72 THR A N 1
ATOM 543 C CA . THR A 1 72 ? 9.842 0.742 -6.463 1.00 76.06 72 THR A CA 1
ATOM 544 C C . THR A 1 72 ? 8.777 1.729 -5.973 1.00 76.06 72 THR A C 1
ATOM 546 O O . THR A 1 72 ? 8.358 1.659 -4.815 1.00 76.06 72 THR A O 1
ATOM 549 N N . LEU A 1 73 ? 8.275 2.609 -6.846 1.00 77.31 73 LEU A N 1
ATOM 550 C CA . LEU A 1 73 ? 7.138 3.486 -6.550 1.00 77.31 73 LEU A CA 1
ATOM 551 C C . LEU A 1 73 ? 5.876 2.666 -6.273 1.00 77.31 73 LEU A C 1
ATOM 553 O O . LEU A 1 73 ? 5.187 2.909 -5.284 1.00 77.31 73 LEU A O 1
ATOM 557 N N . THR A 1 74 ? 5.599 1.658 -7.096 1.00 73.00 74 THR A N 1
ATOM 558 C CA . THR A 1 74 ? 4.421 0.804 -6.933 1.00 73.00 74 THR A CA 1
ATOM 559 C C . THR A 1 74 ? 4.457 0.060 -5.602 1.00 73.00 74 THR A C 1
ATOM 561 O O . THR A 1 74 ? 3.465 0.094 -4.882 1.00 73.00 74 THR A O 1
ATOM 564 N N . GLU A 1 75 ? 5.587 -0.528 -5.201 1.00 67.25 75 GLU A N 1
ATOM 565 C CA . GLU A 1 75 ? 5.707 -1.192 -3.894 1.00 67.25 75 GLU A CA 1
ATOM 566 C C . GLU A 1 75 ? 5.607 -0.205 -2.715 1.00 67.25 75 GLU A C 1
ATOM 568 O O . GLU A 1 75 ? 4.910 -0.473 -1.728 1.00 67.25 75 GLU A O 1
ATOM 573 N N . LYS A 1 76 ? 6.173 1.003 -2.849 1.00 67.69 76 LYS A N 1
ATOM 574 C CA . LYS A 1 76 ? 6.005 2.081 -1.861 1.00 67.69 76 LYS A CA 1
ATOM 575 C C . LYS A 1 76 ? 4.530 2.460 -1.678 1.00 67.69 76 LYS A C 1
ATOM 577 O O . LYS A 1 76 ? 4.057 2.532 -0.545 1.00 67.69 76 LYS A O 1
ATOM 582 N N . TYR A 1 77 ? 3.777 2.644 -2.763 1.00 58.69 77 TYR A N 1
ATOM 583 C CA . TYR A 1 77 ? 2.357 3.018 -2.700 1.00 58.69 77 TYR A CA 1
ATOM 584 C C . TYR A 1 77 ? 1.421 1.845 -2.373 1.00 58.69 77 TYR A C 1
ATOM 586 O O . TYR A 1 77 ? 0.365 2.050 -1.769 1.00 58.69 77 TYR A O 1
ATOM 594 N N . LYS A 1 78 ? 1.821 0.605 -2.670 1.00 55.81 78 LYS A N 1
ATOM 595 C CA . LYS A 1 78 ? 1.117 -0.613 -2.253 1.00 55.81 78 LYS A CA 1
ATOM 596 C C . LYS A 1 78 ? 1.089 -0.712 -0.732 1.00 55.81 78 LYS A C 1
ATOM 598 O O . LYS A 1 78 ? 0.020 -0.936 -0.179 1.00 55.81 78 LYS A O 1
ATOM 603 N N . SER A 1 79 ? 2.184 -0.423 -0.032 1.00 53.59 79 SER A N 1
ATOM 604 C CA . SER A 1 79 ? 2.189 -0.446 1.441 1.00 53.59 79 SER A CA 1
ATOM 605 C C . SER A 1 79 ? 1.268 0.605 2.096 1.00 53.59 79 SER A C 1
ATOM 607 O O . SER A 1 79 ? 0.699 0.346 3.153 1.00 53.59 79 SER A O 1
ATOM 609 N N . VAL A 1 80 ? 1.031 1.748 1.439 1.00 56.47 80 VAL A N 1
ATOM 610 C CA . VAL A 1 80 ? 0.199 2.853 1.964 1.00 56.47 80 VAL A CA 1
ATOM 611 C C . VAL A 1 80 ? -1.296 2.686 1.638 1.00 56.47 80 VAL A C 1
ATOM 613 O O . VAL A 1 80 ? -2.151 3.259 2.306 1.00 56.47 80 VAL A O 1
ATOM 616 N N . SER A 1 81 ? -1.647 1.874 0.637 1.00 55.59 81 SER A N 1
ATOM 617 C CA . SER A 1 81 ? -3.027 1.758 0.133 1.00 55.59 81 SER A CA 1
ATOM 618 C C . SER A 1 81 ? -3.889 0.692 0.836 1.00 55.59 81 SER A C 1
ATOM 620 O O . SER A 1 81 ? -5.116 0.702 0.711 1.00 55.59 81 SER A O 1
ATOM 622 N N . HIS A 1 82 ? -3.287 -0.232 1.593 1.00 64.12 82 HIS A N 1
ATOM 623 C CA . HIS A 1 82 ? -4.009 -1.412 2.096 1.00 64.12 82 HIS A CA 1
ATOM 624 C C . HIS A 1 82 ? -4.792 -1.181 3.395 1.00 64.12 82 HIS A C 1
ATOM 626 O O . HIS A 1 82 ? -5.725 -1.933 3.672 1.00 64.12 82 HIS A O 1
ATOM 632 N N . THR A 1 83 ? -4.466 -0.138 4.157 1.00 71.69 83 THR A N 1
ATOM 633 C CA . THR A 1 83 ? -5.156 0.226 5.400 1.00 71.69 83 THR A CA 1
ATOM 634 C C . THR A 1 83 ? -5.242 1.742 5.503 1.00 71.69 83 THR A C 1
ATOM 636 O O . THR A 1 83 ? -4.233 2.425 5.342 1.00 71.69 83 THR A O 1
ATOM 639 N N . GLY A 1 84 ? -6.429 2.279 5.770 1.00 81.44 84 GLY A N 1
ATOM 640 C CA . GLY A 1 84 ? -6.608 3.713 5.988 1.00 81.44 84 GLY A CA 1
ATOM 641 C C . GLY A 1 84 ? -5.820 4.203 7.194 1.00 81.44 84 GLY A C 1
ATOM 642 O O . GLY A 1 84 ? -5.505 3.433 8.103 1.00 81.44 84 GLY A O 1
ATOM 643 N N . SER A 1 85 ? -5.538 5.505 7.235 1.00 91.38 85 SER A N 1
ATOM 644 C CA . SER A 1 85 ? -5.007 6.121 8.453 1.00 91.38 85 SER A CA 1
ATOM 645 C C . SER A 1 85 ? -5.954 5.877 9.634 1.00 91.38 85 SER A C 1
ATOM 647 O O . SER A 1 85 ? -7.165 5.721 9.456 1.00 91.38 85 SER A O 1
ATOM 649 N N . VAL A 1 86 ? -5.434 5.900 10.863 1.00 93.44 86 VAL A N 1
ATOM 650 C CA . VAL A 1 86 ? -6.266 5.680 12.059 1.00 93.44 86 VAL A CA 1
ATOM 651 C C . VAL A 1 86 ? -7.427 6.675 12.127 1.00 93.44 86 VAL A C 1
ATOM 653 O O . VAL A 1 86 ? -8.545 6.277 12.432 1.00 93.44 86 VAL A O 1
ATOM 656 N N . LYS A 1 87 ? -7.207 7.939 11.740 1.00 94.25 87 LYS A N 1
ATOM 657 C CA . LYS A 1 87 ? -8.283 8.938 11.649 1.00 94.25 87 LYS A CA 1
ATOM 658 C C . LYS A 1 87 ? -9.356 8.543 10.639 1.00 94.25 87 LYS A C 1
ATOM 660 O O . LYS A 1 87 ? -10.536 8.676 10.930 1.00 94.25 87 LYS A O 1
ATOM 665 N N . GLN A 1 88 ? -8.974 8.026 9.473 1.00 94.25 88 GLN A N 1
ATOM 666 C CA . GLN A 1 88 ? -9.939 7.547 8.482 1.00 94.25 88 GLN A CA 1
ATOM 667 C C . GLN A 1 88 ? -10.721 6.328 8.983 1.00 94.25 88 GLN A C 1
ATOM 669 O O . GLN A 1 88 ? -11.924 6.259 8.769 1.00 94.25 88 GLN A O 1
ATOM 674 N N . ILE A 1 89 ? -10.071 5.397 9.685 1.00 94.81 89 ILE A N 1
ATOM 675 C CA . ILE A 1 89 ? -10.742 4.257 10.330 1.00 94.81 89 ILE A CA 1
ATOM 676 C C . ILE A 1 89 ? -11.765 4.755 11.353 1.00 94.81 89 ILE A C 1
ATOM 678 O O . ILE A 1 89 ? -12.913 4.329 11.334 1.00 94.81 89 ILE A O 1
ATOM 682 N N . GLN A 1 90 ? -11.363 5.686 12.215 1.00 96.25 90 GLN A N 1
ATOM 683 C CA . GLN A 1 90 ? -12.218 6.302 13.225 1.00 96.25 90 GLN A CA 1
ATOM 684 C C . GLN A 1 90 ? -13.428 7.014 12.595 1.00 96.25 90 GLN A C 1
ATOM 686 O O . GLN A 1 90 ? -14.562 6.742 12.984 1.00 96.25 90 GLN A O 1
ATOM 691 N N . ILE A 1 91 ? -13.211 7.862 11.583 1.00 94.94 91 ILE A N 1
ATOM 692 C CA . ILE A 1 91 ? -14.288 8.541 10.839 1.00 94.94 91 ILE A CA 1
ATOM 693 C C . ILE A 1 91 ? -15.232 7.515 10.206 1.00 94.94 91 ILE A 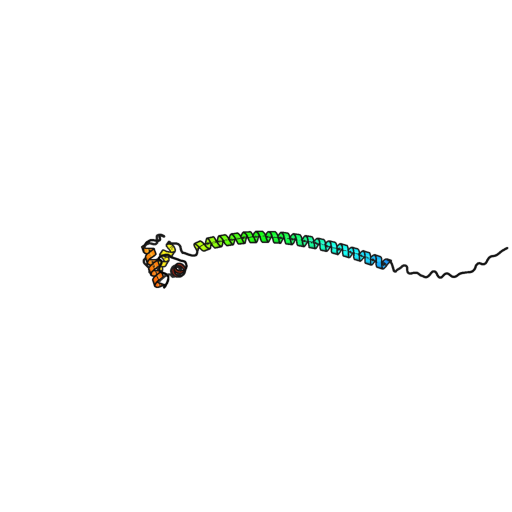C 1
ATOM 695 O O . ILE A 1 91 ? -16.446 7.631 10.327 1.00 94.94 91 ILE A O 1
ATOM 699 N N . ALA A 1 92 ? -14.687 6.489 9.556 1.00 95.06 92 ALA A N 1
ATOM 700 C CA . ALA A 1 92 ? -15.491 5.466 8.907 1.00 95.06 92 ALA A CA 1
ATOM 701 C C . ALA A 1 92 ? -16.320 4.644 9.906 1.00 95.06 92 ALA A C 1
ATOM 703 O O . ALA A 1 92 ? -17.484 4.375 9.635 1.00 95.06 92 ALA A O 1
ATOM 704 N N . LEU A 1 93 ? -15.759 4.286 11.067 1.00 95.81 93 LEU A N 1
ATOM 705 C CA . LEU A 1 93 ? -16.485 3.594 12.139 1.00 95.81 93 LEU A CA 1
ATOM 706 C C . LEU A 1 93 ? -17.617 4.458 12.695 1.00 95.81 93 LEU A C 1
ATOM 708 O O . LEU A 1 93 ? -18.723 3.956 12.876 1.00 95.81 93 LEU A O 1
ATOM 712 N N . GLN A 1 94 ? -17.360 5.751 12.908 1.00 95.38 94 GLN A N 1
ATOM 713 C CA . GLN A 1 94 ? -18.383 6.700 13.339 1.00 95.38 94 GLN A CA 1
ATOM 714 C C . GLN A 1 94 ? -19.508 6.808 12.299 1.00 95.38 94 GLN A C 1
ATOM 716 O O . GLN A 1 94 ? -20.677 6.676 12.651 1.00 95.38 94 GLN A O 1
ATOM 721 N N . ASN A 1 95 ? -19.168 6.964 11.017 1.00 94.56 95 ASN A N 1
ATOM 722 C CA . ASN A 1 95 ? -20.144 7.017 9.924 1.00 94.56 95 ASN A CA 1
ATOM 723 C C . ASN A 1 95 ? -20.903 5.693 9.735 1.00 94.56 95 ASN A C 1
ATOM 725 O O . ASN A 1 95 ? -22.030 5.689 9.247 1.00 94.56 95 ASN A O 1
ATOM 729 N N . ALA A 1 96 ? -20.293 4.568 10.112 1.00 94.25 96 ALA A N 1
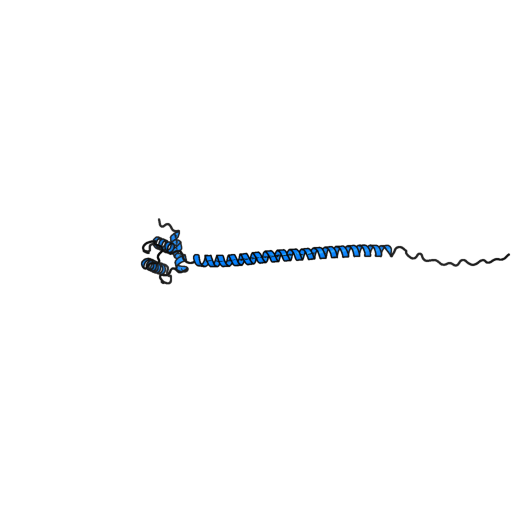ATOM 730 C CA . ALA A 1 96 ? -20.924 3.253 10.134 1.00 94.25 96 ALA A CA 1
ATOM 731 C C . ALA A 1 96 ? -21.796 3.013 11.382 1.00 94.25 96 ALA A C 1
ATOM 733 O O . ALA A 1 96 ? -22.449 1.976 11.461 1.00 94.25 96 ALA A O 1
ATOM 734 N N . GLY A 1 97 ? -21.825 3.956 12.333 1.00 94.88 97 GLY A N 1
ATOM 735 C CA . GLY A 1 97 ? -22.669 3.909 13.529 1.00 94.88 97 GLY A CA 1
ATOM 736 C C . GLY A 1 97 ? -22.034 3.259 14.764 1.00 94.88 97 GLY A C 1
ATOM 737 O O . GLY A 1 97 ? -22.751 2.949 15.710 1.00 94.88 97 GLY A O 1
ATOM 738 N N . TYR A 1 98 ? -20.714 3.048 14.790 1.00 96.00 98 TYR A N 1
ATOM 739 C CA . TYR A 1 98 ? -20.011 2.428 15.922 1.00 96.00 98 TYR A CA 1
ATOM 740 C C . TYR A 1 98 ? -19.356 3.477 16.841 1.00 96.00 98 TYR A C 1
ATOM 742 O O . TYR A 1 98 ? -18.685 4.396 16.363 1.00 96.00 98 TYR A O 1
ATOM 750 N N . ASP A 1 99 ? -19.470 3.311 18.170 1.00 93.25 99 ASP A N 1
ATOM 751 C CA . ASP A 1 99 ? -18.736 4.142 19.145 1.00 93.25 99 ASP A CA 1
ATOM 752 C C . ASP A 1 99 ? -17.259 3.738 19.190 1.00 93.25 99 ASP A C 1
ATOM 754 O O . ASP A 1 99 ? -16.848 2.806 19.882 1.00 93.25 99 ASP A O 1
ATOM 758 N N . MET A 1 100 ? -16.441 4.479 18.453 1.00 93.69 100 MET A N 1
ATOM 759 C CA . MET A 1 100 ? -14.991 4.306 18.431 1.00 93.69 100 MET A CA 1
ATOM 760 C C . MET A 1 100 ? -14.246 5.269 19.377 1.00 93.69 100 MET A C 1
ATOM 762 O O . MET A 1 100 ? -13.019 5.174 19.490 1.00 93.69 100 MET A O 1
ATOM 766 N N . GLY A 1 101 ? -14.966 6.145 20.092 1.00 93.50 101 GLY A N 1
ATOM 767 C CA . GLY A 1 101 ? -14.412 7.237 20.893 1.00 93.50 101 GLY A CA 1
ATOM 768 C C . GLY A 1 101 ? -14.186 8.534 20.101 1.00 93.50 101 GLY A C 1
ATOM 769 O O . GLY A 1 101 ? -14.967 8.896 19.223 1.00 93.50 101 GLY A O 1
ATOM 770 N N . LYS A 1 102 ? -13.130 9.278 20.454 1.00 94.19 102 LYS A N 1
ATOM 771 C CA . LYS A 1 102 ? -12.757 10.534 19.779 1.00 94.19 102 LYS A CA 1
ATOM 772 C C . LYS A 1 102 ? -11.970 10.244 18.495 1.00 94.19 102 LYS A C 1
ATOM 774 O O . LYS A 1 102 ? -11.180 9.306 18.459 1.00 94.19 102 LYS A O 1
ATOM 779 N N . ILE A 1 103 ? -12.128 11.089 17.469 1.00 95.88 103 ILE A N 1
ATOM 780 C CA . ILE A 1 103 ? -11.282 11.060 16.259 1.00 95.88 103 ILE A CA 1
ATOM 781 C C . ILE A 1 103 ? -9.944 11.746 16.575 1.00 95.88 103 ILE A C 1
ATOM 783 O O . ILE A 1 103 ? -9.712 12.901 16.220 1.00 95.88 103 ILE A O 1
ATOM 787 N N . ASP A 1 104 ? -9.069 11.058 17.296 1.00 95.19 104 ASP A N 1
ATOM 788 C CA . ASP A 1 104 ? -7.753 11.559 17.713 1.00 95.19 104 ASP A CA 1
ATOM 789 C C . ASP A 1 104 ? -6.593 10.992 16.874 1.00 95.19 104 ASP A C 1
ATOM 791 O O . ASP A 1 104 ? -5.471 11.489 16.939 1.00 95.19 104 ASP A O 1
ATOM 795 N N . GLY A 1 105 ? -6.859 10.002 16.019 1.00 94.25 105 GLY A N 1
ATOM 796 C CA . GLY A 1 105 ? -5.840 9.280 15.262 1.00 94.25 105 GLY A CA 1
ATOM 797 C C . GLY A 1 105 ? -5.082 8.229 16.073 1.00 94.25 105 GLY A C 1
ATOM 798 O O . GLY A 1 105 ? -4.071 7.723 15.590 1.00 94.25 105 GLY A O 1
ATOM 799 N N . VAL A 1 106 ? -5.560 7.868 17.266 1.00 94.81 106 VAL A N 1
ATOM 800 C CA . VAL A 1 106 ? -4.969 6.841 18.128 1.00 94.81 106 VAL A CA 1
ATOM 801 C C . VAL A 1 106 ? -5.816 5.573 18.095 1.00 94.81 106 VAL A C 1
ATOM 803 O O . VAL A 1 106 ? -7.022 5.582 18.326 1.00 94.81 106 VAL A O 1
ATOM 806 N N . MET A 1 107 ? -5.178 4.429 17.841 1.00 92.94 107 MET A N 1
ATOM 807 C CA . MET A 1 107 ? -5.861 3.137 17.890 1.00 92.94 107 MET A CA 1
ATOM 808 C C . MET A 1 107 ? -6.064 2.740 19.360 1.00 92.94 107 MET A C 1
ATOM 810 O O . MET A 1 107 ? -5.262 2.004 19.934 1.00 92.94 107 MET A O 1
ATOM 814 N N . GLY A 1 108 ? -7.101 3.281 19.999 1.00 95.44 108 GLY A N 1
ATOM 815 C CA . GLY A 1 108 ? -7.424 3.059 21.408 1.00 95.44 108 GLY A CA 1
ATOM 816 C C . GLY A 1 108 ? -8.231 1.782 21.666 1.00 95.44 108 GLY A C 1
ATOM 817 O O . GLY A 1 108 ? -8.602 1.046 20.750 1.00 95.44 108 GLY A O 1
ATOM 818 N N . GLY A 1 109 ? -8.537 1.516 2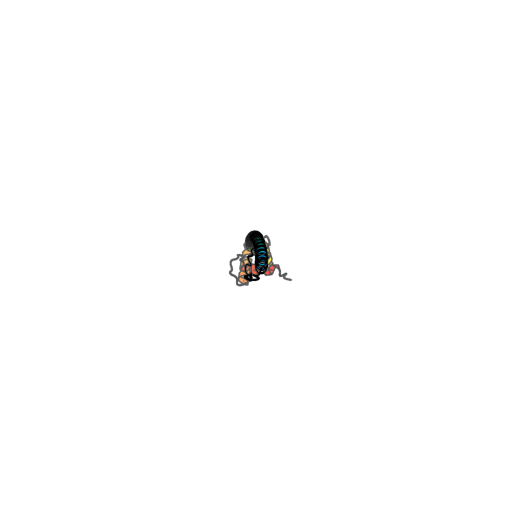2.942 1.00 96.81 109 GLY A N 1
ATOM 819 C CA . GLY A 1 109 ? -9.377 0.378 23.342 1.00 96.81 109 GLY A CA 1
ATOM 820 C C . GLY A 1 109 ? -10.788 0.441 22.746 1.00 96.81 109 GLY A C 1
ATOM 821 O O . GLY A 1 109 ? -11.257 -0.559 22.203 1.00 96.81 109 GLY A O 1
ATOM 822 N N . LYS A 1 110 ? -11.412 1.629 22.769 1.00 96.25 110 LYS A N 1
ATOM 823 C CA . LYS A 1 110 ? -12.721 1.876 22.144 1.00 96.25 110 LYS A CA 1
ATOM 824 C C . LYS A 1 110 ? -12.690 1.638 20.639 1.00 96.25 110 LYS A C 1
ATOM 826 O O . LYS A 1 110 ? -13.478 0.846 20.139 1.00 96.25 110 LYS A O 1
ATOM 831 N N . THR A 1 111 ? -11.718 2.221 19.936 1.00 97.06 111 THR A N 1
ATOM 832 C CA . THR A 1 111 ? -11.565 2.036 18.487 1.00 97.06 111 THR A CA 1
ATOM 833 C C . THR A 1 111 ? -11.395 0.561 18.123 1.00 97.06 111 THR A C 1
ATOM 835 O O . THR A 1 111 ? -12.090 0.072 17.241 1.00 97.06 111 THR A O 1
ATOM 838 N N . ARG A 1 112 ? -10.554 -0.195 18.845 1.00 97.06 112 ARG A N 1
ATOM 839 C CA . ARG A 1 112 ? -10.421 -1.648 18.628 1.00 97.06 112 ARG A CA 1
ATOM 840 C C . ARG A 1 112 ? -11.711 -2.418 18.901 1.00 97.06 112 ARG A C 1
ATOM 842 O O . ARG A 1 112 ? -11.947 -3.428 18.245 1.00 97.06 112 ARG A O 1
ATOM 849 N N . SER A 1 113 ? -12.521 -1.985 19.867 1.00 97.88 113 SER A N 1
ATOM 850 C CA . SER A 1 113 ? -13.821 -2.610 20.128 1.00 97.88 113 SER A CA 1
ATOM 851 C C . SER A 1 113 ? -14.798 -2.366 18.992 1.00 97.88 113 SER A C 1
ATOM 853 O O . SER A 1 113 ? -15.316 -3.331 18.446 1.00 97.88 113 SER A O 1
ATOM 855 N N . ALA A 1 114 ? -14.920 -1.118 18.540 1.00 97.69 114 ALA A N 1
ATOM 856 C CA . ALA A 1 114 ? -15.722 -0.773 17.373 1.00 97.69 114 ALA A CA 1
ATOM 857 C C . ALA A 1 114 ? -15.291 -1.552 16.117 1.00 97.69 114 ALA A C 1
ATOM 859 O O . ALA A 1 114 ? -16.138 -2.019 15.363 1.00 97.69 114 ALA A O 1
ATOM 860 N N . VAL A 1 115 ? -13.983 -1.770 15.913 1.00 97.50 115 VAL A N 1
ATOM 861 C CA . VAL A 1 115 ? -13.484 -2.629 14.822 1.00 97.50 115 VAL A CA 1
ATOM 862 C C . VAL A 1 115 ? -13.964 -4.074 14.975 1.00 97.50 115 VAL A C 1
ATOM 864 O O . VAL A 1 115 ? -14.369 -4.676 13.985 1.00 97.50 115 VAL A O 1
ATOM 867 N N . ARG A 1 116 ? -13.939 -4.646 16.187 1.00 98.25 116 ARG A N 1
ATOM 868 C CA . ARG A 1 116 ? -14.449 -6.010 16.420 1.00 98.25 116 ARG A CA 1
ATOM 869 C C . ARG A 1 116 ? -15.942 -6.112 16.136 1.00 98.25 116 ARG A C 1
ATOM 871 O O . ARG A 1 116 ? -16.366 -7.084 15.517 1.00 98.25 116 ARG A O 1
ATOM 878 N N . ASP A 1 117 ? -16.712 -5.118 16.560 1.00 98.06 117 ASP A N 1
ATOM 879 C CA . ASP A 1 117 ? -18.159 -5.085 16.348 1.00 98.06 117 ASP A CA 1
ATOM 880 C C . ASP A 1 117 ? -18.483 -4.956 14.856 1.00 98.06 117 ASP A C 1
ATOM 882 O O . ASP A 1 117 ? -19.298 -5.715 14.332 1.00 98.06 117 ASP A O 1
ATOM 886 N N . PHE A 1 118 ? -17.757 -4.089 14.144 1.00 97.50 118 PHE A N 1
ATOM 887 C CA . PHE A 1 118 ? -17.838 -3.973 12.691 1.00 97.50 118 PHE A CA 1
ATOM 888 C C . PHE A 1 118 ? -17.490 -5.288 11.985 1.00 97.50 118 PHE A C 1
ATOM 890 O O . PHE A 1 118 ? -18.220 -5.726 11.096 1.00 97.50 118 PHE A O 1
ATOM 897 N N . GLN A 1 119 ? -16.396 -5.943 12.386 1.00 98.00 119 GLN A N 1
ATOM 898 C CA . GLN A 1 119 ? -15.994 -7.237 11.831 1.00 98.00 119 GLN A CA 1
ATOM 899 C C . GLN A 1 119 ? -17.077 -8.293 12.048 1.00 98.00 119 GLN A C 1
ATOM 901 O O . GLN A 1 119 ? -17.444 -8.993 11.109 1.00 98.00 119 GLN A O 1
ATOM 906 N N . LYS A 1 120 ? -17.642 -8.358 13.257 1.00 97.88 120 LYS A N 1
ATOM 907 C CA . LYS A 1 120 ? -18.721 -9.288 13.595 1.00 97.88 120 LYS A CA 1
ATOM 908 C C . LYS A 1 120 ? -19.971 -9.039 12.747 1.00 97.88 120 LYS A C 1
ATOM 910 O O . LYS A 1 120 ? -20.542 -9.992 12.228 1.00 97.88 120 LYS A O 1
ATOM 915 N N . ALA A 1 121 ? -20.371 -7.780 12.574 1.00 97.19 121 ALA A N 1
ATOM 916 C CA . ALA A 1 121 ? -21.543 -7.410 11.779 1.00 97.19 121 ALA A CA 1
ATOM 917 C C . ALA A 1 121 ? -21.386 -7.726 10.282 1.00 97.19 121 ALA A C 1
ATOM 919 O O . ALA A 1 121 ? -22.371 -7.997 9.603 1.00 97.19 121 ALA A O 1
ATOM 920 N N . ASN A 1 122 ? -20.152 -7.722 9.773 1.00 96.25 122 ASN A N 1
ATOM 921 C CA . ASN A 1 122 ? -19.841 -7.988 8.367 1.00 96.25 122 ASN A CA 1
ATOM 922 C C . ASN A 1 122 ? -19.329 -9.417 8.117 1.00 96.25 122 ASN A C 1
ATOM 924 O O . ASN A 1 122 ? -18.773 -9.685 7.058 1.00 96.25 122 ASN A O 1
ATOM 928 N N . SER A 1 123 ? -19.509 -10.339 9.072 1.00 96.88 123 SER A N 1
ATOM 929 C CA . SER A 1 123 ? -19.055 -11.739 8.967 1.00 96.88 123 SER A CA 1
ATOM 930 C C . SER A 1 123 ? -17.553 -11.898 8.671 1.00 96.88 123 SER A C 1
ATOM 932 O O . SER A 1 123 ? -17.130 -12.869 8.048 1.00 96.88 123 SER A O 1
ATOM 934 N N . LEU A 1 124 ? -16.737 -10.951 9.139 1.00 95.81 124 LEU A N 1
ATOM 935 C CA . LEU A 1 124 ? -15.281 -10.996 9.043 1.00 95.81 124 LEU A CA 1
ATOM 936 C C . LEU A 1 124 ? -14.672 -11.713 10.250 1.00 95.81 124 LEU A C 1
ATOM 938 O O . LEU A 1 124 ? -15.273 -11.818 11.325 1.00 95.81 124 LEU A O 1
ATOM 942 N N . LYS A 1 125 ? -13.410 -12.129 10.118 1.00 95.94 125 LYS A N 1
ATOM 943 C CA . LYS A 1 125 ? -12.632 -12.620 11.258 1.00 95.94 125 LYS A CA 1
ATOM 944 C C . LYS A 1 125 ? -12.486 -11.511 12.308 1.00 95.94 125 LYS A C 1
ATOM 946 O O . LYS A 1 125 ? -11.837 -10.494 12.075 1.00 95.94 125 LYS A O 1
ATOM 951 N N . VAL A 1 126 ? -13.045 -11.735 13.497 1.00 97.25 126 VAL A N 1
ATOM 952 C CA . VAL A 1 126 ? -13.022 -10.764 14.600 1.00 97.25 126 VAL A CA 1
ATOM 953 C C . VAL A 1 126 ? -11.637 -10.742 15.250 1.00 97.25 126 VAL A C 1
ATOM 955 O O . VAL A 1 126 ? -11.319 -11.556 16.114 1.00 97.25 126 VAL A O 1
ATOM 958 N N . THR A 1 127 ? -10.791 -9.808 14.825 1.00 95.62 127 THR A N 1
ATOM 959 C CA . THR A 1 127 ? -9.420 -9.629 15.339 1.00 95.62 127 THR A CA 1
ATOM 960 C C . THR A 1 127 ? -9.237 -8.311 16.089 1.00 95.62 127 THR A C 1
ATOM 962 O O . THR A 1 127 ? -8.290 -8.162 16.862 1.00 95.62 127 THR A O 1
ATOM 965 N N . GLY A 1 128 ? -10.113 -7.327 15.854 1.00 93.06 128 GLY A N 1
ATOM 966 C CA . GLY A 1 128 ? -9.955 -5.956 16.343 1.00 93.06 128 GLY A CA 1
ATOM 967 C C . GLY A 1 128 ? -8.813 -5.184 15.678 1.00 93.06 128 GLY A C 1
ATOM 968 O O . GLY A 1 128 ? -8.496 -4.076 16.110 1.00 93.06 128 GLY A O 1
ATOM 969 N N . LYS A 1 129 ? -8.184 -5.761 14.648 1.00 93.12 129 LYS A N 1
ATOM 970 C CA . LYS A 1 129 ? -7.193 -5.117 13.782 1.00 93.12 129 LYS A CA 1
ATOM 971 C C . LYS A 1 129 ? -7.838 -4.851 12.428 1.00 93.12 129 LYS A C 1
ATOM 973 O O . LYS A 1 129 ? -8.555 -5.704 11.920 1.00 93.12 129 LYS A O 1
ATOM 978 N N . VAL A 1 130 ? -7.572 -3.689 11.841 1.00 91.81 130 VAL A N 1
ATOM 979 C CA . VAL A 1 130 ? -8.060 -3.359 10.498 1.00 91.81 130 VAL A CA 1
ATOM 980 C C . VAL A 1 130 ? -7.093 -3.944 9.475 1.00 91.81 130 VAL A C 1
ATOM 982 O O . VAL A 1 130 ? -6.053 -3.356 9.192 1.00 91.81 130 VAL A O 1
ATOM 985 N N . ASP A 1 131 ? -7.415 -5.130 8.971 1.00 90.38 131 ASP A N 1
ATOM 986 C CA . ASP A 1 131 ? -6.732 -5.743 7.833 1.00 90.38 131 ASP A CA 1
ATOM 987 C C . ASP A 1 131 ? -7.306 -5.241 6.495 1.00 90.38 131 ASP A C 1
ATOM 989 O O . ASP A 1 131 ? -8.194 -4.384 6.452 1.00 90.38 131 ASP A O 1
ATOM 993 N N . LYS A 1 132 ? -6.774 -5.765 5.384 1.00 89.38 132 LYS A N 1
ATOM 994 C CA . LYS A 1 132 ? -7.178 -5.376 4.026 1.00 89.38 132 LYS A CA 1
ATOM 995 C C . LYS A 1 132 ? -8.680 -5.563 3.796 1.00 89.38 132 LYS A C 1
ATOM 997 O O . LYS A 1 132 ? -9.317 -4.702 3.193 1.00 89.38 132 LYS A O 1
ATOM 1002 N N . GLU A 1 133 ? -9.229 -6.684 4.252 1.00 90.81 133 GLU A N 1
ATOM 1003 C CA . GLU A 1 133 ? -10.636 -7.031 4.057 1.00 90.81 133 GLU A CA 1
ATOM 1004 C C . GLU A 1 133 ? -11.542 -6.117 4.889 1.00 90.81 133 GLU A C 1
ATOM 1006 O O . GLU A 1 133 ? -12.475 -5.508 4.362 1.00 90.81 133 GLU A O 1
ATOM 1011 N N . THR A 1 134 ? -11.179 -5.903 6.157 1.00 94.31 134 THR A N 1
ATOM 1012 C CA . THR A 1 134 ? -11.858 -4.955 7.046 1.00 94.31 134 THR A CA 1
ATOM 1013 C C . THR A 1 134 ? -11.839 -3.544 6.457 1.00 94.31 134 THR A C 1
ATOM 1015 O O . THR A 1 134 ? -12.873 -2.877 6.419 1.00 94.31 134 THR A O 1
ATOM 1018 N N . TRP A 1 135 ? -10.688 -3.080 5.958 1.00 93.88 135 TRP A N 1
ATOM 1019 C CA . TRP A 1 135 ? -10.560 -1.744 5.374 1.00 93.88 135 TRP A CA 1
ATOM 1020 C C . TRP A 1 135 ? -11.379 -1.571 4.091 1.00 93.88 135 TRP A C 1
ATOM 1022 O O . TRP A 1 135 ? -11.976 -0.513 3.883 1.00 93.88 135 TRP A O 1
ATOM 1032 N N . LEU A 1 136 ? -11.439 -2.599 3.239 1.00 91.88 136 LEU A N 1
ATOM 1033 C CA . LEU A 1 136 ? -12.179 -2.568 1.977 1.00 91.88 136 LEU A CA 1
ATOM 1034 C C . LEU A 1 136 ? -13.676 -2.298 2.181 1.00 91.88 136 LEU A C 1
ATOM 1036 O O . LEU A 1 136 ? -14.268 -1.540 1.407 1.00 91.88 136 LEU A O 1
ATOM 1040 N N . LEU A 1 137 ? -14.270 -2.887 3.221 1.00 93.50 137 LEU A N 1
ATOM 1041 C CA . LEU A 1 137 ? -15.663 -2.639 3.595 1.00 93.50 137 LEU A CA 1
ATOM 1042 C C . LEU A 1 137 ? -15.809 -1.311 4.339 1.00 93.50 137 LEU A C 1
ATOM 1044 O O . LEU A 1 137 ? -16.655 -0.488 3.993 1.00 93.50 137 LEU A O 1
ATOM 1048 N N . LEU A 1 138 ? -14.944 -1.061 5.322 1.00 92.94 138 LEU A N 1
ATOM 1049 C CA . LEU A 1 138 ? -15.056 0.101 6.196 1.00 92.94 138 LEU A CA 1
ATOM 1050 C C . LEU A 1 138 ? -14.897 1.429 5.435 1.00 92.94 138 LEU A C 1
ATOM 1052 O O . LEU A 1 138 ? -15.631 2.381 5.688 1.00 92.94 138 LEU A O 1
ATOM 1056 N N . ARG A 1 139 ? -14.007 1.503 4.435 1.00 92.94 139 ARG A N 1
ATOM 1057 C CA . ARG A 1 139 ? -13.781 2.740 3.662 1.00 92.94 139 ARG A CA 1
ATOM 1058 C C . ARG A 1 139 ? -15.014 3.233 2.895 1.00 92.94 139 ARG A C 1
ATOM 1060 O O . ARG A 1 139 ? -15.072 4.408 2.548 1.00 92.94 139 ARG A O 1
ATOM 1067 N N . GLN A 1 140 ? -16.009 2.379 2.644 1.00 92.31 140 GLN A N 1
ATOM 1068 C CA . GLN A 1 140 ? -17.253 2.775 1.966 1.00 92.31 140 GLN A CA 1
ATOM 1069 C C . GLN A 1 140 ? -18.045 3.813 2.778 1.00 92.31 140 GLN A C 1
ATOM 1071 O O . GLN A 1 140 ? -18.719 4.677 2.215 1.00 92.31 140 GLN A O 1
ATOM 1076 N N . TYR A 1 141 ? -17.892 3.788 4.102 1.00 92.81 141 TYR A N 1
ATOM 1077 C CA . TYR A 1 141 ? -18.529 4.725 5.023 1.00 92.81 141 TYR A CA 1
ATOM 1078 C C . TYR A 1 141 ? -17.841 6.097 5.056 1.00 92.81 141 TYR A C 1
ATOM 1080 O O . TYR A 1 141 ? -18.372 7.026 5.654 1.00 92.81 141 TYR A O 1
ATOM 1088 N N . LEU A 1 142 ? -16.702 6.285 4.378 1.00 89.81 142 LEU A N 1
ATOM 1089 C CA . LEU A 1 142 ? -16.104 7.616 4.212 1.00 89.81 142 LEU A CA 1
ATOM 1090 C C . LEU A 1 142 ? -16.834 8.470 3.172 1.00 89.81 142 LEU A C 1
ATOM 1092 O O . LEU A 1 142 ? -16.850 9.691 3.287 1.00 89.81 142 LEU A O 1
ATOM 1096 N N . HIS A 1 143 ? -17.399 7.847 2.136 1.00 77.56 143 HIS A N 1
ATOM 1097 C CA . HIS A 1 143 ? -17.991 8.566 0.999 1.00 77.56 143 HIS A CA 1
ATOM 1098 C C . HIS A 1 143 ? -19.517 8.658 1.096 1.00 77.56 143 HIS A C 1
ATOM 1100 O O . HIS A 1 143 ? -20.145 9.458 0.403 1.00 77.56 143 HIS A O 1
ATOM 1106 N N . LYS A 1 144 ? -20.127 7.857 1.973 1.00 64.50 144 LYS A N 1
ATOM 1107 C CA . LYS A 1 144 ? -21.565 7.865 2.206 1.00 64.50 144 LYS A CA 1
ATOM 1108 C C . LYS A 1 144 ? -21.886 8.927 3.261 1.00 64.50 144 LYS A C 1
ATOM 1110 O O . LYS A 1 144 ? -21.748 8.678 4.454 1.00 64.50 144 LYS A O 1
ATOM 1115 N N . LYS A 1 145 ? -22.300 10.125 2.832 1.00 50.09 145 LYS A N 1
ATOM 1116 C CA . LYS A 1 145 ? -22.939 11.090 3.740 1.00 50.09 145 LYS A CA 1
ATOM 1117 C C . LYS A 1 145 ? -24.271 10.485 4.183 1.00 50.09 145 LYS A C 1
ATOM 1119 O O . LYS A 1 145 ? -25.209 10.435 3.390 1.00 50.09 145 LYS A O 1
ATOM 1124 N N . VAL A 1 146 ? -24.322 9.970 5.407 1.00 55.72 146 VAL A N 1
ATOM 1125 C CA . VAL A 1 146 ? -25.582 9.587 6.049 1.00 55.72 146 VAL A CA 1
ATOM 1126 C C . VAL A 1 146 ? -26.361 10.891 6.253 1.00 55.72 146 VAL A C 1
ATOM 1128 O O . VAL A 1 146 ? -25.863 11.794 6.924 1.00 55.72 146 VAL A O 1
ATOM 1131 N N . LYS A 1 147 ? -27.482 11.038 5.537 1.00 47.38 147 LYS A N 1
ATOM 1132 C CA . LYS A 1 147 ? -28.440 12.137 5.714 1.00 47.38 147 LYS A CA 1
ATOM 1133 C C . LYS A 1 147 ? -29.262 11.909 6.971 1.00 47.38 147 LYS A C 1
ATOM 1135 O O . LYS A 1 147 ? -29.553 10.724 7.244 1.00 47.38 147 LYS A O 1
#

Sequence (147 aa):
MRGKIFIIAGMLGLAGCATAHKNSDMEMQSLRTHVSELESQLQQKDNQVIALQEALDTESKERTSLATQLSTLTEKYKSVSHTGSVKQIQIALQNAGYDMGKIDGVMGGKTRSAVRDFQKANSLKVTGKVDKETWLLLRQYLHKKVK

Radius of gyration: 48.25 Å; chains: 1; bounding box: 95×29×145 Å

Secondary structure (DSSP, 8-state):
-----------------SSSHHHHHHHHHHHHHHHHHHHHHHHHHHHHHHHHHHHHHHHHHHHHHHHHHHHHHHHHHHHHHSS--HHHHHHHHHHTT------SS---HHHHHHHHHHHHHTT----SS--HHHHHHHGGGGT----

pLDDT: mean 80.03, std 17.45, range [38.88, 98.25]